Protein AF-A0A117KTV5-F1 (afdb_monomer)

Radius of gyration: 16.37 Å; Cα contacts (8 Å, |Δi|>4): 322; chains: 1; bounding box: 41×37×41 Å

Foldseek 3Di:
DLLVCLLVVHAEEDQLLLVCLPVVVVVSSVVSCVVSVHYYHYFLFQWDDLVVLLVCLVFWPAKEKEKEDALVVVVDWFWPDWDWLSVCCVVPVPQRSNQSSSCVSNVDRHTYTYTHDNDQWIKIWMWIDGPVGIDITIGTFQADPVGNSGGPVRVVSVVLVVCQVPDPDHD

Sequence (171 aa):
YAEKILEAGIDLIVLSTGAFADRDFLSRVMEVCRKKGKRVYIASGAIGGLDAIFSASELIEEVVLTTRKNWRQFGRKGVIFEGSASEAAQKFPKNLNVAATLSIASGKDVKVRLVADEVEENIHEILVRGEFGEMEIRVRNKPMRENPKTSYLAALSVTRILRNLKEGLVV

InterPro domains:
  IPR002811 Aspartate dehydrogenase [PF01958] (77-158)
  IPR022487 L-aspartate dehydrogenase, archaeal [TIGR03855] (1-171)
  IPR036291 NAD(P)-binding domain superfamily [SSF51735] (2-51)

Mean predicted aligned error: 3.04 Å

Secondary struct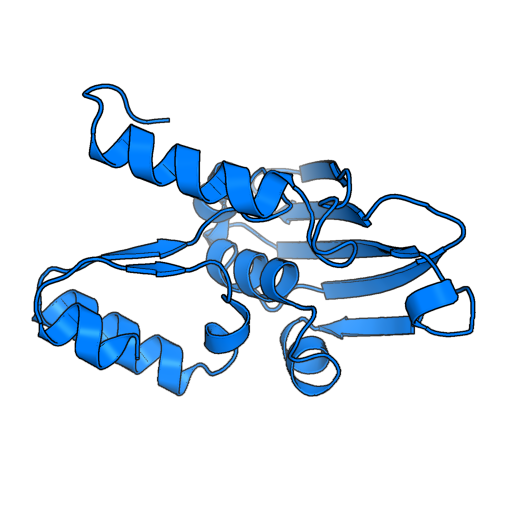ure (DSSP, 8-state):
-HHHHHHTT--EEES-GGGGGSHHHHHHHHHHHHHHT--EEE--TT---HHHHHHTGGGEEEEEEEEEEEGGGTTS-EEEEEEEHHHHHHH-TTS-HHHHHHHHHHSS--EEEEEEES-SSEEEEEEEEETTEEEEEEEEEPBPSS-TTSBHHHHHHHHHHHHHHHSSS--

Nearest PDB structures (foldseek):
  2dc1-assembly1_B  TM=9.974E-01  e=1.850E-31  Archaeoglobus fulgidus
  1j5p-assembly1_A  TM=9.065E-01  e=1.306E-15  Thermotoga maritima
  1vm6-assembly1_C  TM=4.345E-01  e=1.557E-02  Thermotoga maritima

O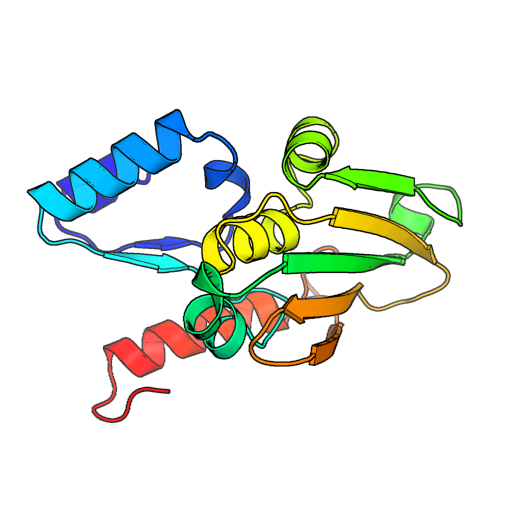rganism: Archaeoglobus fulgidus (NCBI:txid2234)

Solvent-accessible surface area (backbone atoms only — not comparable to full-atom values): 9332 Å² total; per-residue (Å²): 110,67,59,63,44,33,73,73,70,39,68,42,79,41,69,72,34,36,66,51,68,41,60,69,59,39,50,53,44,52,50,50,24,67,77,59,76,36,52,76,44,78,42,61,28,68,52,80,63,58,66,60,40,41,76,42,22,92,44,54,74,46,46,37,40,40,36,39,32,41,16,80,85,70,78,46,72,44,80,74,44,74,50,37,31,69,60,43,40,74,77,38,64,92,76,30,32,67,45,33,47,50,22,63,37,34,72,44,78,27,38,35,35,36,31,23,35,101,40,93,37,48,32,41,36,39,43,38,34,32,85,89,45,75,50,80,46,78,35,80,28,58,47,27,91,94,42,68,88,41,37,43,49,31,63,52,32,48,53,49,53,57,45,38,76,71,46,97,68,76,126

pLDDT: mean 94.96, std 5.09, range [69.06, 98.81]

Structure (mmCIF, N/CA/C/O backbone):
data_AF-A0A117KTV5-F1
#
_entry.id   AF-A0A117KTV5-F1
#
loop_
_atom_site.group_PDB
_atom_site.id
_atom_site.type_symbol
_atom_site.label_atom_id
_atom_site.label_alt_id
_atom_site.label_comp_id
_atom_site.label_asym_id
_atom_site.label_entity_id
_atom_site.label_seq_id
_atom_site.pdbx_PDB_ins_code
_atom_site.Cartn_x
_atom_site.Cartn_y
_atom_site.Cartn_z
_atom_site.occupancy
_atom_site.B_iso_or_equiv
_atom_site.auth_seq_id
_atom_site.auth_comp_id
_atom_site.auth_asym_id
_atom_site.auth_atom_id
_atom_site.pdbx_PDB_model_num
ATOM 1 N N . TYR A 1 1 ? -5.755 18.556 3.575 1.00 92.25 1 TYR A N 1
ATOM 2 C CA . TYR A 1 1 ? -7.202 18.606 3.893 1.00 92.25 1 TYR A CA 1
ATOM 3 C C . TYR A 1 1 ? -7.650 17.581 4.927 1.00 92.25 1 TYR A C 1
ATOM 5 O O . TYR A 1 1 ? -8.700 17.809 5.507 1.00 92.25 1 TYR A O 1
ATOM 13 N N . ALA A 1 2 ? -6.901 16.492 5.169 1.00 96.00 2 ALA A N 1
ATOM 14 C CA . ALA A 1 2 ? -7.344 15.405 6.049 1.00 96.00 2 ALA A CA 1
ATOM 15 C C . ALA A 1 2 ? -7.841 15.889 7.422 1.00 96.00 2 ALA A C 1
ATOM 17 O O . ALA A 1 2 ? -8.974 15.595 7.782 1.00 96.00 2 ALA A O 1
ATOM 18 N N . GLU A 1 3 ? -7.050 16.711 8.118 1.00 96.88 3 GLU A N 1
ATOM 19 C CA . GLU A 1 3 ? -7.406 17.265 9.434 1.00 96.88 3 GLU A CA 1
ATOM 20 C C . GLU A 1 3 ? -8.744 18.022 9.394 1.00 96.88 3 GLU A C 1
ATOM 22 O O . GLU A 1 3 ? -9.653 17.683 10.140 1.00 96.88 3 GLU A O 1
ATOM 27 N N . LYS A 1 4 ? -8.928 18.947 8.440 1.00 97.94 4 LYS A N 1
ATOM 28 C CA . LYS A 1 4 ? -10.179 19.717 8.288 1.00 97.94 4 LYS A CA 1
ATOM 29 C C . LYS A 1 4 ? -11.411 18.834 8.052 1.00 97.94 4 LYS A C 1
ATOM 31 O O . LYS A 1 4 ? -12.476 19.119 8.587 1.00 97.94 4 LYS A O 1
ATOM 36 N N . ILE A 1 5 ? -11.280 17.779 7.243 1.00 98.38 5 ILE A N 1
ATOM 37 C CA . ILE A 1 5 ? -12.384 16.848 6.944 1.00 98.38 5 ILE A CA 1
ATOM 38 C C . ILE A 1 5 ? -12.788 16.086 8.214 1.00 98.38 5 ILE A C 1
ATOM 40 O O . ILE A 1 5 ? -13.969 16.022 8.555 1.00 98.38 5 ILE A O 1
ATOM 44 N N . LEU A 1 6 ? -11.801 15.570 8.948 1.00 98.31 6 LEU A N 1
ATOM 45 C CA . LEU A 1 6 ? -12.024 14.834 10.192 1.00 98.31 6 LEU A CA 1
ATOM 46 C C . LEU A 1 6 ? -12.574 15.746 11.299 1.00 98.31 6 LEU A C 1
ATOM 48 O O . LEU A 1 6 ? -13.464 15.350 12.051 1.00 98.31 6 LEU A O 1
ATOM 52 N N . GLU A 1 7 ? -12.097 16.990 11.382 1.00 97.69 7 GLU A N 1
ATOM 53 C CA . GLU A 1 7 ? -12.596 17.989 12.331 1.00 97.69 7 GLU A CA 1
ATOM 54 C C . GLU A 1 7 ? -14.064 18.347 12.110 1.00 97.69 7 GLU A C 1
ATOM 56 O O . GLU A 1 7 ? -14.780 18.558 13.096 1.00 97.69 7 GLU A O 1
ATOM 61 N N . ALA A 1 8 ? -14.502 18.349 10.848 1.00 98.19 8 ALA A N 1
ATOM 62 C CA . ALA A 1 8 ? -15.894 18.517 10.438 1.00 98.19 8 ALA A CA 1
ATOM 63 C C . ALA A 1 8 ? -16.766 17.274 10.712 1.00 98.19 8 ALA A C 1
ATOM 65 O O . ALA A 1 8 ? -17.956 17.275 10.410 1.00 98.19 8 ALA A O 1
ATOM 66 N N . GLY A 1 9 ? -16.199 16.213 11.293 1.00 97.56 9 GLY A N 1
ATOM 67 C CA . GLY A 1 9 ? -16.932 15.012 11.677 1.00 97.56 9 GLY A CA 1
ATOM 68 C C . GLY A 1 9 ? -17.185 14.036 10.528 1.00 97.56 9 GLY A C 1
ATOM 69 O O . GLY A 1 9 ? -18.091 13.205 10.637 1.00 97.56 9 GLY A O 1
ATOM 70 N N . ILE A 1 10 ? -16.389 14.100 9.460 1.00 98.44 10 ILE A N 1
ATOM 71 C CA . ILE A 1 10 ? -16.519 13.255 8.269 1.00 98.44 10 ILE A CA 1
ATOM 72 C C . ILE A 1 10 ? -15.357 12.254 8.233 1.00 98.44 10 ILE A C 1
ATOM 74 O O . ILE A 1 10 ? -14.197 12.642 8.369 1.00 98.44 10 ILE A O 1
ATOM 78 N N . ASP A 1 11 ? -15.663 10.968 8.055 1.00 98.38 11 ASP A N 1
ATOM 79 C CA . ASP A 1 11 ? -14.641 9.941 7.827 1.00 98.38 11 ASP A CA 1
ATOM 80 C C . ASP A 1 11 ? -13.977 10.116 6.451 1.00 98.38 11 ASP A C 1
ATOM 82 O O . ASP A 1 11 ? -14.587 10.618 5.506 1.00 98.38 11 ASP A O 1
ATOM 86 N N . LEU A 1 12 ? -12.729 9.665 6.307 1.00 98.50 12 LEU A N 1
ATOM 87 C CA . LEU A 1 12 ? -11.939 9.891 5.096 1.00 98.50 12 LEU A CA 1
ATOM 88 C C . LEU A 1 12 ? -11.384 8.588 4.517 1.00 98.50 12 LEU A C 1
ATOM 90 O O . LEU A 1 12 ? -10.687 7.850 5.202 1.00 98.50 12 LEU A O 1
ATOM 94 N N . ILE A 1 13 ? -11.608 8.342 3.226 1.00 98.38 13 ILE A N 1
ATOM 95 C CA . ILE A 1 13 ? -10.913 7.287 2.472 1.00 98.38 13 ILE A CA 1
ATOM 96 C C . ILE A 1 13 ? -9.700 7.902 1.765 1.00 98.38 13 ILE A C 1
ATOM 98 O O . ILE A 1 13 ? -9.831 8.918 1.081 1.00 98.38 13 ILE A O 1
ATOM 102 N N . VAL A 1 14 ? -8.521 7.288 1.897 1.00 96.62 14 VAL A N 1
ATOM 103 C CA . VAL A 1 14 ? -7.265 7.789 1.316 1.00 96.62 14 VAL A CA 1
ATOM 104 C C . VAL A 1 14 ? -6.674 6.784 0.328 1.00 96.62 14 VAL A C 1
ATOM 106 O O . VAL A 1 14 ? -6.382 5.644 0.682 1.00 96.62 14 VAL A O 1
ATOM 109 N N . LEU A 1 15 ? -6.445 7.247 -0.906 1.00 93.88 15 LEU A N 1
ATOM 110 C CA . LEU A 1 15 ? -5.632 6.565 -1.929 1.00 93.88 15 LEU A CA 1
ATOM 111 C C . LEU A 1 15 ? -4.210 7.133 -2.027 1.00 93.88 15 LEU A C 1
ATOM 113 O O . LEU A 1 15 ? -3.265 6.409 -2.330 1.00 93.88 15 LEU A O 1
ATOM 117 N N . SER A 1 16 ? -4.053 8.433 -1.774 1.00 92.19 16 SER A N 1
ATOM 118 C CA . SER A 1 16 ? -2.766 9.137 -1.828 1.00 92.19 16 SER A CA 1
ATOM 119 C C . SER A 1 16 ? -1.987 8.979 -0.522 1.00 92.19 16 SER A C 1
ATOM 121 O O . SER A 1 16 ? -1.651 9.956 0.145 1.00 92.19 16 SER A O 1
ATOM 123 N N . THR A 1 17 ? -1.737 7.733 -0.133 1.00 93.44 17 THR A N 1
ATOM 124 C CA . THR A 1 17 ? -1.089 7.369 1.136 1.00 93.44 17 THR A CA 1
ATOM 125 C C . THR A 1 17 ? 0.372 7.791 1.217 1.00 93.44 17 THR A C 1
ATOM 127 O O . THR A 1 17 ? 0.908 7.859 2.316 1.00 93.44 17 THR A O 1
ATOM 130 N N . GLY A 1 18 ? 1.000 8.169 0.096 1.00 90.44 18 GLY A N 1
ATOM 131 C CA . GLY A 1 18 ? 2.327 8.788 0.094 1.00 90.44 18 GLY A CA 1
ATOM 132 C C . GLY A 1 18 ? 2.419 10.037 0.979 1.00 90.44 18 GLY A C 1
ATOM 133 O O . GLY A 1 18 ? 3.485 10.318 1.513 1.00 90.44 18 GLY A O 1
ATOM 134 N N . ALA A 1 19 ? 1.304 10.740 1.218 1.00 89.75 19 ALA A N 1
ATOM 135 C CA . ALA A 1 19 ? 1.262 11.858 2.161 1.00 89.75 19 ALA A CA 1
ATOM 136 C C . ALA A 1 19 ? 1.607 11.443 3.605 1.00 89.75 19 ALA A C 1
ATOM 138 O O . ALA A 1 19 ? 2.136 12.249 4.357 1.00 89.75 19 ALA A O 1
ATOM 139 N N . PHE A 1 20 ? 1.348 10.189 3.986 1.00 91.25 20 PHE A N 1
ATOM 140 C CA . PHE A 1 20 ? 1.644 9.655 5.319 1.00 91.25 20 PHE A CA 1
ATOM 141 C C . PHE A 1 20 ? 3.086 9.155 5.481 1.00 91.25 20 PHE A C 1
ATOM 143 O O . PHE A 1 20 ? 3.429 8.621 6.534 1.00 91.25 20 PHE A O 1
ATOM 150 N N . ALA A 1 21 ? 3.941 9.337 4.467 1.00 86.38 21 ALA A N 1
ATOM 151 C CA . ALA A 1 21 ? 5.385 9.207 4.647 1.00 86.38 21 ALA A CA 1
ATOM 152 C C . ALA A 1 21 ? 5.933 10.290 5.599 1.00 86.38 21 ALA A C 1
ATOM 154 O O . ALA A 1 21 ? 6.912 10.048 6.302 1.00 86.38 21 ALA A O 1
ATOM 155 N N . ASP A 1 22 ? 5.273 11.453 5.664 1.00 88.50 22 ASP A N 1
ATOM 156 C CA . ASP A 1 22 ? 5.481 12.447 6.716 1.00 88.50 22 ASP A CA 1
ATOM 157 C C . ASP A 1 22 ? 4.866 11.928 8.030 1.00 88.50 22 ASP A C 1
ATOM 159 O O . ASP A 1 22 ? 3.641 11.859 8.196 1.00 88.50 22 ASP A O 1
ATOM 163 N N . ARG A 1 23 ? 5.742 11.529 8.959 1.00 87.12 23 ARG A N 1
ATOM 164 C CA . ARG A 1 23 ? 5.366 10.953 10.257 1.00 87.12 23 ARG A CA 1
ATOM 165 C C . ARG A 1 23 ? 4.702 11.968 11.180 1.00 87.12 23 ARG A C 1
ATOM 167 O O . ARG A 1 23 ? 3.818 11.577 11.945 1.00 87.12 23 ARG A O 1
ATOM 174 N N . ASP A 1 24 ? 5.057 13.245 11.079 1.00 93.06 24 ASP A N 1
ATOM 175 C CA . ASP A 1 24 ? 4.433 14.299 11.876 1.00 93.06 24 ASP A CA 1
ATOM 176 C C . ASP A 1 24 ? 3.009 14.543 11.382 1.00 93.06 24 ASP A C 1
ATOM 178 O O . ASP A 1 24 ? 2.070 14.629 12.176 1.00 93.06 24 ASP A O 1
ATOM 182 N N . PHE A 1 25 ? 2.819 14.588 10.060 1.00 94.06 25 PHE A N 1
ATOM 183 C CA . PHE A 1 25 ? 1.488 14.682 9.468 1.00 94.06 25 PHE A CA 1
ATOM 184 C C . PHE A 1 25 ? 0.614 13.472 9.813 1.00 94.06 25 PHE A C 1
ATOM 186 O O . PHE A 1 25 ? -0.531 13.651 10.232 1.00 94.06 25 PHE A O 1
ATOM 193 N N . LEU A 1 26 ? 1.144 12.250 9.696 1.00 93.62 26 LEU A N 1
ATOM 194 C CA . LEU A 1 26 ? 0.417 11.042 10.090 1.00 93.62 26 LEU A CA 1
ATOM 195 C C . LEU A 1 26 ? 0.016 11.087 11.574 1.00 93.62 26 LEU A C 1
ATOM 197 O O . LEU A 1 26 ? -1.138 10.805 11.902 1.00 93.62 26 LEU A O 1
ATOM 201 N N . SER A 1 27 ? 0.930 11.502 12.455 1.00 95.38 27 SER A N 1
ATOM 202 C CA . SER A 1 27 ? 0.675 11.609 13.897 1.00 95.38 27 SER A CA 1
ATOM 203 C C . SER A 1 27 ? -0.444 12.604 14.213 1.00 95.38 27 SER A C 1
ATOM 205 O O . SER A 1 27 ? -1.364 12.260 14.959 1.00 95.38 27 SER A O 1
ATOM 207 N N . ARG A 1 28 ? -0.436 13.790 13.582 1.00 97.56 28 ARG A N 1
ATOM 208 C CA . ARG A 1 28 ? -1.522 14.780 13.717 1.00 97.56 28 ARG A CA 1
ATOM 209 C C . ARG A 1 28 ? -2.862 14.227 13.240 1.00 97.56 28 ARG A C 1
ATOM 211 O O . ARG A 1 28 ? -3.868 14.349 13.933 1.00 97.56 28 ARG A O 1
ATOM 218 N N . VAL A 1 29 ? -2.891 13.560 12.085 1.00 97.69 29 VAL A N 1
ATOM 219 C CA . VAL A 1 29 ? -4.121 12.951 11.551 1.00 97.69 29 VAL A CA 1
ATOM 220 C C . VAL A 1 29 ? -4.676 11.885 12.501 1.00 97.69 29 VAL A C 1
ATOM 222 O O . VAL A 1 29 ? -5.881 11.869 12.766 1.00 97.69 29 VAL A O 1
ATOM 225 N N . MET A 1 30 ? -3.818 11.027 13.059 1.00 96.81 30 MET A N 1
ATOM 226 C CA . MET A 1 30 ? -4.223 10.019 14.044 1.00 96.81 30 MET A CA 1
ATOM 227 C C . MET A 1 30 ? -4.752 10.648 15.339 1.00 96.81 30 MET A C 1
ATOM 229 O O . MET A 1 30 ? -5.710 10.140 15.922 1.00 96.81 30 MET A O 1
ATOM 233 N N . GLU A 1 31 ? -4.163 11.754 15.791 1.00 97.88 31 GLU A N 1
ATOM 234 C CA . GLU A 1 31 ? -4.645 12.492 16.959 1.00 97.88 31 GLU A CA 1
ATOM 235 C C . GLU A 1 31 ? -6.047 13.070 16.734 1.00 97.88 31 GLU A C 1
ATOM 237 O O . GLU A 1 31 ? -6.934 12.869 17.568 1.00 97.88 31 GLU A O 1
ATOM 242 N N . VAL A 1 32 ? -6.288 13.702 15.580 1.00 98.19 32 VAL A N 1
ATOM 243 C CA . VAL A 1 32 ? -7.620 14.210 15.216 1.00 98.19 32 VAL A CA 1
ATOM 244 C C . VAL A 1 32 ? -8.640 13.069 15.151 1.00 98.19 32 VAL A C 1
ATOM 246 O O . VAL A 1 32 ? -9.744 13.216 15.680 1.00 98.19 32 VAL A O 1
ATOM 249 N N . CYS A 1 33 ? -8.271 11.914 14.582 1.00 98.06 33 CYS A N 1
ATOM 250 C CA . CYS A 1 33 ? -9.127 10.722 14.558 1.00 98.06 33 CYS A CA 1
ATOM 251 C C . CYS A 1 33 ? -9.555 10.300 15.971 1.00 98.06 33 CYS A C 1
ATOM 253 O O . CYS A 1 33 ? -10.752 10.141 16.222 1.00 98.06 33 CYS A O 1
ATOM 255 N N . ARG A 1 34 ? -8.599 10.192 16.910 1.00 97.81 34 ARG A N 1
ATOM 256 C CA . ARG A 1 34 ? -8.878 9.846 18.317 1.00 97.81 34 ARG A CA 1
ATOM 257 C C . ARG A 1 34 ? -9.788 10.876 18.984 1.00 97.81 34 ARG A C 1
ATOM 259 O O . ARG A 1 34 ? -10.772 10.500 19.610 1.00 97.81 34 ARG A O 1
ATOM 266 N N . LYS A 1 35 ? -9.498 12.169 18.815 1.00 98.00 35 LYS A N 1
ATOM 267 C CA . LYS A 1 35 ? -10.258 13.263 19.440 1.00 98.00 35 LYS A CA 1
ATOM 268 C C . LYS A 1 35 ? -11.694 13.370 18.919 1.00 98.00 35 LYS A C 1
ATOM 270 O O . LYS A 1 35 ? -12.589 13.744 19.670 1.00 98.00 35 LYS A O 1
ATOM 275 N N . LYS A 1 36 ? -11.918 13.095 17.631 1.00 97.88 36 LYS A N 1
ATOM 276 C CA . LYS A 1 36 ? -13.222 13.265 16.964 1.00 97.88 36 LYS A CA 1
ATOM 277 C C . LYS A 1 36 ? -14.026 11.969 16.837 1.00 97.88 36 LYS A C 1
ATOM 279 O O . LYS A 1 36 ? -15.165 12.023 16.378 1.00 97.88 36 LYS A O 1
ATOM 284 N N . GLY A 1 37 ? -13.449 10.821 17.202 1.00 97.75 37 GLY A N 1
ATOM 285 C CA . GLY A 1 37 ? -14.057 9.509 16.964 1.00 97.75 37 GLY A CA 1
ATOM 286 C C . GLY A 1 37 ? -14.268 9.229 15.473 1.00 97.75 37 GLY A C 1
ATOM 287 O O . GLY A 1 37 ? -15.275 8.633 15.097 1.00 97.75 37 GLY A O 1
ATOM 288 N N . LYS A 1 38 ? -13.360 9.724 14.622 1.00 98.12 38 LYS A N 1
ATOM 289 C CA . LYS A 1 38 ? -13.422 9.585 13.159 1.00 98.12 38 LYS A CA 1
ATOM 290 C C . LYS A 1 38 ? -12.349 8.649 12.648 1.00 98.12 38 LYS A C 1
ATOM 292 O O . LYS A 1 38 ? -11.361 8.387 13.332 1.00 98.12 38 LYS A O 1
ATOM 297 N N . ARG A 1 39 ? -12.566 8.127 11.447 1.00 98.19 39 ARG A N 1
ATOM 298 C CA . ARG A 1 39 ? -11.726 7.096 10.845 1.00 98.19 39 ARG A CA 1
ATOM 299 C C . ARG A 1 39 ? -11.115 7.577 9.539 1.00 98.19 39 ARG A C 1
ATOM 301 O O . ARG A 1 39 ? -11.761 8.228 8.718 1.00 98.19 39 ARG A O 1
ATOM 308 N N . VAL A 1 40 ? -9.860 7.187 9.345 1.00 98.25 40 VAL A N 1
ATOM 309 C CA . VAL A 1 40 ? -9.187 7.227 8.049 1.00 98.25 40 VAL A CA 1
ATOM 310 C C . VAL A 1 40 ? -9.087 5.798 7.535 1.00 98.25 40 VAL A C 1
ATOM 312 O O . VAL A 1 40 ? -8.444 4.955 8.154 1.00 98.25 40 VAL A O 1
ATOM 315 N N . TYR A 1 41 ? -9.720 5.528 6.400 1.00 98.12 41 TYR A N 1
ATOM 316 C CA . TYR A 1 41 ? -9.652 4.241 5.724 1.00 98.12 41 TYR A CA 1
ATOM 317 C C . TYR A 1 41 ? -8.546 4.271 4.674 1.00 98.12 41 TYR A C 1
ATOM 319 O O . TYR A 1 41 ? -8.580 5.066 3.730 1.00 98.12 41 TYR A O 1
ATOM 327 N N . ILE A 1 42 ? -7.575 3.376 4.822 1.00 97.38 42 ILE A N 1
ATOM 328 C CA . ILE A 1 42 ? -6.510 3.187 3.842 1.00 97.38 42 ILE A CA 1
ATOM 329 C C . ILE A 1 42 ? -7.007 2.231 2.758 1.00 97.38 42 ILE A C 1
ATOM 331 O O . ILE A 1 42 ? -7.300 1.064 3.021 1.00 97.38 42 ILE A O 1
ATOM 335 N N . ALA A 1 43 ? -7.137 2.734 1.533 1.00 97.44 43 ALA A N 1
ATOM 336 C CA . ALA A 1 43 ? -7.509 1.905 0.397 1.00 97.44 43 ALA A CA 1
ATOM 337 C C . ALA A 1 43 ? -6.341 0.996 -0.007 1.00 97.44 43 ALA A C 1
ATOM 339 O O . ALA A 1 43 ? -5.193 1.439 -0.044 1.00 97.44 43 ALA A O 1
ATOM 340 N N . SER A 1 44 ? -6.630 -0.262 -0.361 1.00 97.06 44 SER A N 1
ATOM 341 C CA . SER A 1 44 ? -5.583 -1.203 -0.785 1.00 97.06 44 SER A CA 1
ATOM 342 C C . SER A 1 44 ? -4.909 -0.804 -2.096 1.00 97.06 44 SER A C 1
ATOM 344 O O . SER A 1 44 ? -3.798 -1.237 -2.399 1.00 97.06 44 SER A O 1
ATOM 346 N N . GLY A 1 45 ? -5.546 0.078 -2.867 1.00 96.12 45 GLY A N 1
ATOM 347 C CA . GLY A 1 45 ? -4.957 0.647 -4.061 1.00 96.12 45 GLY A CA 1
ATOM 348 C C . GLY A 1 45 ? -4.710 -0.425 -5.119 1.00 96.12 45 GLY A C 1
ATOM 349 O O . GLY A 1 45 ? -5.604 -1.180 -5.485 1.00 96.12 45 GLY A O 1
ATOM 350 N N . ALA A 1 46 ? -3.491 -0.458 -5.649 1.00 96.00 46 ALA A N 1
ATOM 351 C CA . ALA A 1 46 ? -3.106 -1.339 -6.749 1.00 96.00 46 ALA A CA 1
ATOM 352 C C . ALA A 1 46 ? -2.618 -2.732 -6.298 1.00 96.00 46 ALA A C 1
ATOM 354 O O . ALA A 1 46 ? -2.054 -3.462 -7.116 1.00 96.00 46 ALA A O 1
ATOM 355 N N . ILE A 1 47 ? -2.781 -3.078 -5.017 1.00 97.81 47 ILE A N 1
ATOM 356 C CA . ILE A 1 47 ? -2.264 -4.313 -4.412 1.00 97.81 47 ILE A CA 1
ATOM 357 C C . ILE A 1 47 ? -3.321 -5.023 -3.549 1.00 97.81 47 ILE A C 1
ATOM 359 O O . ILE A 1 47 ? -4.407 -4.491 -3.307 1.00 97.81 47 ILE A O 1
ATOM 363 N N . GLY A 1 48 ? -2.990 -6.233 -3.094 1.00 97.44 48 GLY A N 1
ATOM 364 C CA . GLY A 1 48 ? -3.759 -7.024 -2.127 1.00 97.44 48 GLY A CA 1
ATOM 365 C C . GLY A 1 48 ? -2.902 -7.457 -0.931 1.00 97.44 48 GLY A C 1
ATOM 366 O O . GLY A 1 48 ? -1.721 -7.118 -0.872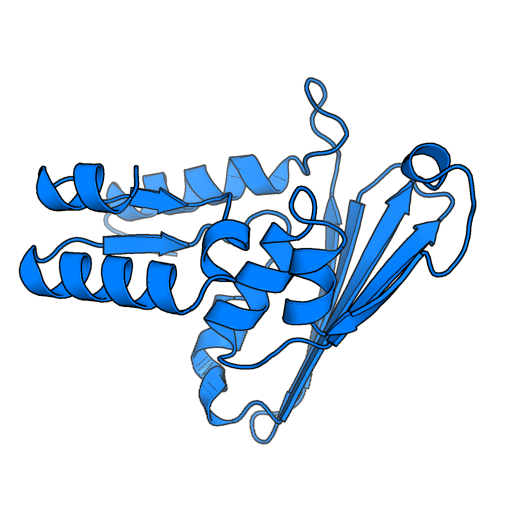 1.00 97.44 48 GLY A O 1
ATOM 367 N N . GLY A 1 49 ? -3.509 -8.192 0.008 1.00 97.81 49 GLY A N 1
ATOM 368 C CA . GLY A 1 49 ? -2.842 -8.794 1.174 1.00 97.81 49 GLY A CA 1
ATOM 369 C C . GLY A 1 49 ? -2.554 -7.867 2.350 1.00 97.81 49 GLY A C 1
ATOM 370 O O . GLY A 1 49 ? -1.835 -8.251 3.267 1.00 97.81 49 GLY A O 1
ATOM 371 N N . LEU A 1 50 ? -3.077 -6.637 2.341 1.00 98.31 50 LEU A N 1
ATOM 372 C CA . LEU A 1 50 ? -2.898 -5.709 3.464 1.00 98.31 50 LEU A CA 1
ATOM 373 C C . LEU A 1 50 ? -3.563 -6.199 4.754 1.00 98.31 50 LEU A C 1
ATOM 375 O O . LEU A 1 50 ? -3.124 -5.827 5.834 1.00 98.31 50 LEU A O 1
ATOM 379 N N . ASP A 1 51 ? -4.600 -7.021 4.632 1.00 98.25 51 ASP A N 1
ATOM 380 C CA . ASP A 1 51 ? -5.243 -7.749 5.724 1.00 98.25 51 ASP A CA 1
ATOM 381 C C . ASP A 1 51 ? -4.251 -8.670 6.447 1.00 98.25 51 ASP A C 1
ATOM 383 O O . ASP A 1 51 ? -4.037 -8.521 7.651 1.00 98.25 51 ASP A O 1
ATOM 387 N N . ALA A 1 52 ? -3.588 -9.561 5.710 1.00 98.44 52 ALA A N 1
ATOM 388 C CA . ALA A 1 52 ? -2.589 -10.475 6.251 1.00 98.44 52 ALA A CA 1
ATOM 389 C C . ALA A 1 52 ? -1.356 -9.722 6.778 1.00 98.44 52 ALA A C 1
ATOM 391 O O . ALA A 1 52 ? -0.887 -10.005 7.878 1.00 98.44 52 ALA A O 1
ATOM 392 N N . ILE A 1 53 ? -0.876 -8.713 6.038 1.00 98.62 53 ILE A N 1
ATOM 393 C CA . ILE A 1 53 ? 0.278 -7.895 6.448 1.00 98.62 53 ILE A CA 1
ATOM 394 C C . ILE A 1 53 ? -0.002 -7.171 7.761 1.00 98.62 53 ILE A C 1
ATOM 396 O O . ILE A 1 53 ? 0.834 -7.193 8.659 1.00 98.62 53 ILE A O 1
ATOM 400 N N . PHE A 1 54 ? -1.166 -6.531 7.885 1.00 98.50 54 PHE A N 1
ATOM 401 C CA . PHE A 1 54 ? -1.515 -5.812 9.105 1.00 98.50 54 PHE A CA 1
ATOM 402 C C . PHE A 1 54 ? -1.711 -6.771 10.285 1.00 98.50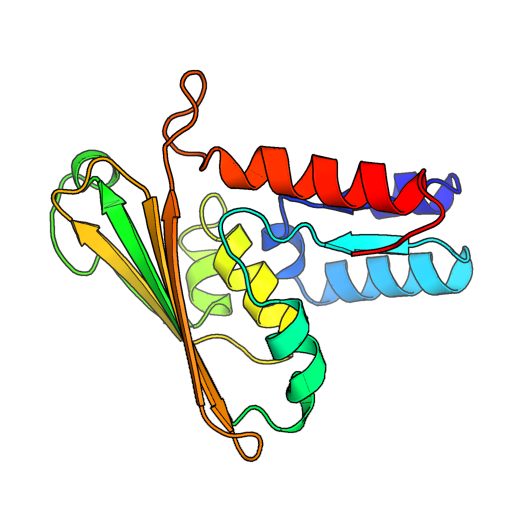 54 PHE A C 1
ATOM 404 O O . PHE A 1 54 ? -1.236 -6.484 11.383 1.00 98.50 54 PHE A O 1
ATOM 411 N N . SER A 1 55 ? -2.318 -7.939 10.041 1.00 98.56 55 SER A N 1
ATOM 412 C CA . SER A 1 55 ? -2.508 -8.992 11.051 1.00 98.56 55 SER A CA 1
ATOM 413 C C . SER A 1 55 ? -1.186 -9.530 11.606 1.00 98.56 55 SER A C 1
ATOM 415 O O . SER A 1 55 ? -1.088 -9.787 12.799 1.00 98.56 55 SER A O 1
ATOM 417 N N . ALA A 1 56 ? -0.167 -9.678 10.756 1.00 98.19 56 ALA A N 1
ATOM 418 C CA . ALA A 1 56 ? 1.145 -10.192 11.141 1.00 98.19 56 ALA A CA 1
ATOM 419 C C . ALA A 1 56 ? 2.169 -9.097 11.499 1.00 98.19 56 ALA A C 1
ATOM 421 O O . ALA A 1 56 ? 3.327 -9.419 11.744 1.00 98.19 56 ALA A O 1
ATOM 422 N N . SER A 1 57 ? 1.778 -7.817 11.516 1.00 98.19 57 SER A N 1
ATOM 423 C CA . SER A 1 57 ? 2.698 -6.665 11.560 1.00 98.19 57 SER A CA 1
ATOM 424 C C . SER A 1 57 ? 3.741 -6.697 12.685 1.00 98.19 57 SER A C 1
ATOM 426 O O . SER A 1 57 ? 4.897 -6.339 12.452 1.00 98.19 57 SER A O 1
ATOM 428 N N . GLU A 1 58 ? 3.374 -7.183 13.873 1.00 98.19 58 GLU A N 1
ATOM 429 C CA . GLU A 1 58 ? 4.288 -7.315 15.019 1.00 98.19 58 GLU A CA 1
ATOM 430 C C . GLU A 1 58 ? 5.358 -8.402 14.817 1.00 98.19 58 GLU A C 1
ATOM 432 O O . GLU A 1 58 ? 6.455 -8.284 15.356 1.00 98.19 58 GLU A O 1
ATOM 437 N N . LEU A 1 59 ? 5.066 -9.413 13.994 1.00 98.31 59 LEU A N 1
ATOM 438 C CA . LEU A 1 59 ? 5.918 -10.575 13.721 1.00 98.31 59 LEU A CA 1
ATOM 439 C C . LEU A 1 59 ? 6.679 -10.471 12.393 1.00 98.31 59 LEU A C 1
ATOM 441 O O . LEU A 1 59 ? 7.406 -11.392 12.029 1.00 98.31 59 LEU A O 1
ATOM 445 N N . ILE A 1 60 ? 6.492 -9.389 11.628 1.00 98.62 60 ILE A N 1
ATOM 446 C CA . ILE A 1 60 ? 7.189 -9.179 10.355 1.00 98.62 60 ILE A CA 1
ATOM 447 C C . ILE A 1 60 ? 8.663 -8.846 10.612 1.00 98.62 60 ILE A C 1
ATOM 449 O O . ILE A 1 60 ? 8.995 -7.901 11.334 1.00 98.62 60 ILE A O 1
ATOM 453 N N . GLU A 1 61 ? 9.548 -9.546 9.913 1.00 98.44 61 GLU A N 1
ATOM 454 C CA . GLU A 1 61 ? 10.989 -9.288 9.875 1.00 98.44 61 GLU A CA 1
ATOM 455 C C . GLU A 1 61 ? 11.390 -8.551 8.590 1.00 98.44 61 GLU A C 1
ATOM 457 O O . GLU A 1 61 ? 12.214 -7.635 8.619 1.00 98.44 61 GLU A O 1
ATOM 462 N N . GLU A 1 62 ? 10.769 -8.896 7.458 1.00 98.25 62 GLU A N 1
ATOM 463 C CA . GLU A 1 62 ? 11.088 -8.328 6.149 1.00 98.25 62 GLU A CA 1
ATOM 464 C C . GLU A 1 62 ? 9.833 -8.075 5.305 1.00 98.25 62 GLU A C 1
ATOM 466 O O . GLU A 1 62 ? 8.937 -8.913 5.213 1.00 98.25 62 GLU A O 1
ATOM 471 N N . VAL A 1 63 ? 9.808 -6.920 4.629 1.00 98.50 63 VAL A N 1
ATOM 472 C CA . VAL A 1 63 ? 8.852 -6.601 3.561 1.00 98.50 63 VAL A CA 1
ATOM 473 C C . VAL A 1 63 ? 9.618 -6.050 2.368 1.00 98.50 63 VAL A C 1
ATOM 475 O O . VAL A 1 63 ? 10.342 -5.057 2.497 1.00 98.50 63 VAL A O 1
ATOM 478 N N . VAL A 1 64 ? 9.423 -6.652 1.198 1.00 98.62 64 VAL A N 1
ATOM 479 C CA . VAL A 1 64 ? 10.009 -6.203 -0.067 1.00 98.62 64 VAL A CA 1
ATOM 480 C C . VAL A 1 64 ? 8.905 -5.944 -1.080 1.00 98.62 64 VAL A C 1
ATOM 482 O O . VAL A 1 64 ? 8.094 -6.817 -1.366 1.00 98.62 64 VAL A O 1
ATOM 485 N N . LEU A 1 65 ? 8.903 -4.750 -1.664 1.00 98.38 65 LEU A N 1
ATOM 486 C CA . LEU A 1 65 ? 8.072 -4.370 -2.797 1.00 98.38 65 LEU A CA 1
ATOM 487 C C . LEU A 1 65 ? 8.939 -4.270 -4.052 1.00 98.38 65 LEU A C 1
ATOM 489 O O . LEU A 1 65 ? 9.762 -3.364 -4.173 1.00 98.38 65 LEU A O 1
ATOM 493 N N . THR A 1 66 ? 8.678 -5.118 -5.040 1.00 98.00 66 THR A N 1
ATOM 494 C CA . THR A 1 66 ? 9.170 -4.927 -6.406 1.00 98.00 66 THR A CA 1
ATOM 495 C C . THR A 1 66 ? 8.042 -4.400 -7.283 1.00 98.00 66 THR A C 1
ATOM 497 O O . THR A 1 66 ? 6.971 -4.988 -7.381 1.00 98.00 66 THR A O 1
ATOM 500 N N . THR A 1 67 ? 8.262 -3.259 -7.930 1.00 96.06 67 THR A N 1
ATOM 501 C CA . THR A 1 67 ? 7.311 -2.668 -8.875 1.00 96.06 67 THR A CA 1
ATOM 502 C C . THR A 1 67 ? 7.921 -2.629 -10.264 1.00 96.06 67 THR A C 1
ATOM 504 O O . THR A 1 67 ? 8.986 -2.043 -10.449 1.00 96.06 67 THR A O 1
ATOM 507 N N . ARG A 1 68 ? 7.222 -3.194 -11.251 1.00 95.62 68 ARG A N 1
ATOM 508 C CA . ARG A 1 68 ? 7.588 -3.114 -12.670 1.00 95.62 68 ARG A CA 1
ATOM 509 C C . ARG A 1 68 ? 6.605 -2.216 -13.400 1.00 95.62 68 ARG A C 1
ATOM 511 O O . ARG A 1 68 ? 5.391 -2.378 -13.266 1.00 95.62 68 ARG A O 1
ATOM 518 N N . LYS A 1 69 ? 7.134 -1.267 -14.162 1.00 92.69 69 LYS A N 1
ATOM 519 C CA . LYS A 1 69 ? 6.354 -0.335 -14.980 1.00 92.69 69 LYS A CA 1
ATOM 520 C C . LYS A 1 69 ? 6.948 -0.239 -16.376 1.00 92.69 69 LYS A C 1
ATOM 522 O O . LYS A 1 69 ? 8.121 -0.548 -16.577 1.00 92.69 69 LYS A O 1
ATOM 527 N N . ASN A 1 70 ? 6.147 0.249 -17.318 1.00 93.00 70 ASN A N 1
ATOM 528 C CA . ASN A 1 70 ? 6.591 0.464 -18.687 1.00 93.00 70 ASN A CA 1
ATOM 529 C C . ASN A 1 70 ? 7.810 1.402 -18.735 1.00 93.00 70 ASN A C 1
ATOM 531 O O . ASN A 1 70 ? 7.780 2.514 -18.199 1.00 93.00 70 ASN A O 1
ATOM 535 N N . TRP A 1 71 ? 8.873 0.970 -19.408 1.00 94.31 71 TRP A N 1
ATOM 536 C CA . TRP A 1 71 ? 10.130 1.711 -19.492 1.00 94.31 71 TRP A CA 1
ATOM 537 C C . TRP A 1 71 ? 10.012 3.088 -20.154 1.00 94.31 71 TRP A C 1
ATOM 539 O O . TRP A 1 71 ? 10.785 3.990 -19.821 1.00 94.31 71 TRP A O 1
ATOM 549 N N . ARG A 1 72 ? 9.023 3.299 -21.037 1.00 91.56 72 ARG A N 1
ATOM 550 C CA . ARG A 1 72 ? 8.808 4.577 -21.741 1.00 91.56 72 ARG A CA 1
ATOM 551 C C . ARG A 1 72 ? 8.551 5.730 -20.766 1.00 91.56 72 ARG A C 1
ATOM 553 O O . ARG A 1 72 ? 8.865 6.871 -21.074 1.00 91.56 72 ARG A O 1
ATOM 560 N N . GLN A 1 73 ? 8.049 5.432 -19.564 1.00 88.00 73 GLN A N 1
ATOM 561 C CA . GLN A 1 73 ? 7.841 6.407 -18.484 1.00 88.00 73 GLN A CA 1
ATOM 562 C C . GLN A 1 73 ? 9.155 6.980 -17.927 1.00 88.00 73 GLN A C 1
ATOM 564 O O . GLN A 1 73 ? 9.147 8.057 -17.334 1.00 88.00 73 GLN A O 1
ATOM 569 N N . PHE A 1 74 ? 10.259 6.246 -18.087 1.00 90.31 74 PHE A N 1
ATOM 570 C CA . PHE A 1 74 ? 11.575 6.561 -17.528 1.00 90.31 74 PHE A CA 1
ATOM 571 C C . PHE A 1 74 ? 12.636 6.833 -18.602 1.00 90.31 74 PHE A C 1
ATOM 573 O O . PHE A 1 74 ? 13.747 7.228 -18.263 1.00 90.31 74 PHE A O 1
ATOM 580 N N . GLY A 1 75 ? 12.331 6.581 -19.880 1.00 94.69 75 GLY A N 1
ATOM 581 C CA . GLY A 1 75 ? 13.266 6.743 -21.000 1.00 94.69 75 GLY A CA 1
ATOM 582 C C . GLY A 1 75 ? 14.384 5.694 -21.064 1.00 94.69 75 GLY A C 1
ATOM 583 O O . GLY A 1 75 ? 15.232 5.768 -21.946 1.00 94.69 75 GLY A O 1
ATOM 584 N N . ARG A 1 76 ? 14.398 4.710 -20.155 1.00 95.56 76 ARG A N 1
ATOM 585 C CA . ARG A 1 76 ? 15.380 3.614 -20.107 1.00 95.56 76 ARG A CA 1
ATOM 586 C C . ARG A 1 76 ? 14.791 2.371 -19.445 1.00 95.56 76 ARG A C 1
ATOM 588 O O . ARG A 1 76 ? 13.864 2.493 -18.649 1.00 95.56 76 ARG A O 1
ATOM 595 N N . LYS A 1 77 ? 15.359 1.198 -19.738 1.00 97.62 77 LYS A N 1
ATOM 596 C CA . LYS A 1 77 ? 15.064 -0.077 -19.057 1.00 97.62 77 LYS A CA 1
ATOM 597 C C . LYS A 1 77 ? 16.017 -0.317 -17.882 1.00 97.62 77 LYS A C 1
ATOM 599 O O . LYS A 1 77 ? 17.091 0.279 -17.826 1.00 97.62 77 LYS A O 1
ATOM 604 N N . GLY A 1 78 ? 15.639 -1.222 -16.983 1.00 97.50 78 GLY A N 1
ATOM 605 C CA . GLY A 1 78 ? 16.454 -1.676 -15.855 1.00 97.50 78 GLY A CA 1
ATOM 606 C C . GLY A 1 78 ? 15.983 -1.143 -14.502 1.00 97.50 78 GLY A C 1
ATOM 607 O O . GLY A 1 78 ? 14.889 -0.591 -14.372 1.00 97.50 78 GLY A O 1
ATOM 608 N N . VAL A 1 79 ? 16.810 -1.334 -13.472 1.00 97.38 79 VAL A N 1
ATOM 609 C CA . VAL A 1 79 ? 16.520 -0.848 -12.116 1.00 97.38 79 VAL A CA 1
ATOM 610 C C . VAL A 1 79 ? 16.597 0.678 -12.105 1.00 97.38 79 VAL A C 1
ATOM 612 O O . VAL A 1 79 ? 17.635 1.276 -12.383 1.00 97.38 79 VAL A O 1
ATOM 615 N N . ILE A 1 80 ? 15.468 1.315 -11.806 1.00 95.50 80 ILE A N 1
ATOM 616 C CA . ILE A 1 80 ? 15.350 2.771 -11.691 1.00 95.50 80 ILE A CA 1
ATOM 617 C C . ILE A 1 80 ? 15.692 3.227 -10.277 1.00 95.50 80 ILE A C 1
ATOM 619 O O . ILE A 1 80 ? 16.288 4.289 -10.106 1.00 95.50 80 ILE A O 1
ATOM 623 N N . PHE A 1 81 ? 15.304 2.434 -9.280 1.00 95.50 81 PHE A N 1
ATOM 624 C CA . PHE A 1 81 ? 15.541 2.721 -7.875 1.00 95.50 81 PHE A CA 1
ATOM 625 C C . PHE A 1 81 ? 15.582 1.432 -7.057 1.00 95.50 81 PHE A C 1
ATOM 627 O O . PHE A 1 81 ? 14.806 0.509 -7.307 1.00 95.50 81 PHE A O 1
ATOM 634 N N . GLU A 1 82 ? 16.449 1.426 -6.053 1.00 97.00 82 GLU A N 1
ATOM 635 C CA . GLU A 1 82 ? 16.514 0.426 -5.000 1.00 97.00 82 GLU A CA 1
ATOM 636 C C . GLU A 1 82 ? 16.890 1.134 -3.695 1.00 97.00 82 GLU A C 1
ATOM 638 O O . GLU A 1 82 ? 17.802 1.963 -3.692 1.00 97.00 82 GLU A O 1
ATOM 643 N N . GLY A 1 83 ? 16.140 0.874 -2.627 1.00 96.38 83 GLY A N 1
ATOM 644 C CA . GLY A 1 83 ? 16.278 1.564 -1.344 1.00 96.38 83 GLY A CA 1
ATOM 645 C C . GLY A 1 83 ? 15.052 1.349 -0.463 1.00 96.38 83 GLY A C 1
ATOM 646 O O . GLY A 1 83 ? 14.260 0.439 -0.713 1.00 96.38 83 GLY A O 1
ATOM 647 N N . SER A 1 84 ? 14.869 2.172 0.561 1.00 96.06 84 SER A N 1
ATOM 648 C CA . SER A 1 84 ? 13.698 2.088 1.440 1.00 96.06 84 SER A CA 1
ATOM 649 C C . SER A 1 84 ? 12.482 2.845 0.888 1.00 96.06 84 SER A C 1
ATOM 651 O O . SER A 1 84 ? 12.583 3.650 -0.045 1.00 96.06 84 SER A O 1
ATOM 653 N N . ALA A 1 85 ? 11.302 2.612 1.463 1.00 93.75 85 ALA A N 1
ATOM 654 C CA . ALA A 1 85 ? 10.087 3.339 1.115 1.00 93.75 85 ALA A CA 1
ATOM 655 C C . ALA A 1 85 ? 10.183 4.822 1.498 1.00 93.75 85 ALA A C 1
ATOM 657 O O . ALA A 1 85 ? 9.691 5.671 0.749 1.00 93.75 85 ALA A O 1
ATOM 658 N N . SER A 1 86 ? 10.846 5.143 2.612 1.00 90.31 86 SER A N 1
ATOM 659 C CA . SER A 1 86 ? 11.110 6.525 3.024 1.00 90.31 86 SER A CA 1
ATOM 660 C C . SER A 1 86 ? 12.015 7.273 2.033 1.00 90.31 86 SER A C 1
ATOM 662 O O . SER A 1 86 ? 11.678 8.382 1.612 1.00 90.31 86 SER A O 1
ATOM 664 N N . GLU A 1 87 ? 13.104 6.655 1.568 1.00 92.31 87 GLU A N 1
ATOM 665 C CA . GLU A 1 87 ? 13.981 7.218 0.530 1.00 92.31 87 GLU A CA 1
ATOM 666 C C . GLU A 1 87 ? 13.261 7.353 -0.810 1.00 92.31 87 GLU A C 1
ATOM 668 O O . GLU A 1 87 ? 13.387 8.363 -1.514 1.00 92.31 87 GLU A O 1
ATOM 673 N N . ALA A 1 88 ? 12.480 6.331 -1.167 1.00 90.75 88 ALA A N 1
ATOM 674 C CA . ALA A 1 88 ? 11.681 6.354 -2.370 1.00 90.75 88 ALA A CA 1
ATOM 675 C C . ALA A 1 88 ? 10.738 7.566 -2.324 1.00 90.75 88 ALA A C 1
ATOM 677 O O . ALA A 1 88 ? 10.661 8.299 -3.311 1.00 90.75 88 ALA A O 1
ATOM 678 N N . ALA A 1 89 ? 10.041 7.802 -1.201 1.00 86.00 89 ALA A N 1
ATOM 679 C CA . ALA A 1 89 ? 9.029 8.855 -1.070 1.00 86.00 89 ALA A CA 1
ATOM 680 C C . ALA A 1 89 ? 9.595 10.250 -1.372 1.00 86.00 89 ALA A C 1
ATOM 682 O O . ALA A 1 89 ? 8.914 11.065 -1.995 1.00 86.00 89 ALA A O 1
ATOM 683 N N . GLN A 1 90 ? 10.860 10.486 -1.016 1.00 85.25 90 GLN A N 1
ATOM 684 C CA . GLN A 1 90 ? 11.574 11.725 -1.323 1.00 85.25 90 GLN A CA 1
ATOM 685 C C . GLN A 1 90 ? 11.900 11.851 -2.820 1.00 85.25 90 GLN A C 1
ATOM 687 O O . GLN A 1 90 ? 11.732 12.921 -3.403 1.00 85.25 90 GLN A O 1
ATOM 692 N N . LYS A 1 91 ? 12.330 10.760 -3.469 1.00 86.62 91 LYS A N 1
ATOM 693 C CA . LYS A 1 91 ? 12.735 10.760 -4.889 1.00 86.62 91 LYS A CA 1
ATOM 694 C C . LYS A 1 91 ? 11.559 10.683 -5.867 1.00 86.62 91 LYS A C 1
ATOM 696 O O . LYS A 1 91 ? 11.627 11.246 -6.958 1.00 86.62 91 LYS A O 1
ATOM 701 N N . PHE A 1 92 ? 10.475 9.997 -5.502 1.00 83.31 92 PHE A N 1
ATOM 702 C CA . PHE A 1 92 ? 9.317 9.750 -6.369 1.00 83.31 92 PHE A CA 1
ATOM 703 C C . PHE A 1 92 ? 7.974 10.044 -5.676 1.00 83.31 92 PHE A C 1
ATOM 705 O O . PHE A 1 92 ? 7.088 9.181 -5.654 1.00 83.31 92 PHE A O 1
ATOM 712 N N . PRO A 1 93 ? 7.750 11.278 -5.187 1.00 70.62 93 PRO A N 1
ATOM 713 C CA . PRO A 1 93 ? 6.599 11.621 -4.341 1.00 70.62 93 PRO A CA 1
ATOM 714 C C . PRO A 1 93 ? 5.233 11.331 -4.985 1.00 70.62 93 PRO A C 1
ATOM 716 O O . PRO A 1 93 ? 4.252 11.077 -4.294 1.00 70.62 93 PRO A O 1
ATOM 719 N N . LYS A 1 94 ? 5.152 11.312 -6.322 1.00 69.06 94 LYS A N 1
ATOM 720 C CA . LYS A 1 94 ? 3.906 11.048 -7.066 1.00 69.06 94 LYS A CA 1
ATOM 721 C C . LYS A 1 94 ? 3.630 9.562 -7.351 1.00 69.06 94 LYS A C 1
ATOM 723 O O . LYS A 1 94 ? 2.577 9.254 -7.896 1.00 69.06 94 LYS A O 1
ATOM 728 N N . ASN A 1 95 ? 4.551 8.642 -7.041 1.00 73.12 95 ASN A N 1
ATOM 729 C CA . ASN A 1 95 ? 4.508 7.253 -7.534 1.00 73.12 95 ASN A CA 1
ATOM 730 C C . ASN A 1 95 ? 4.508 6.168 -6.443 1.00 73.12 95 ASN A C 1
ATOM 732 O O . ASN A 1 95 ? 4.605 4.989 -6.783 1.00 73.12 95 ASN A O 1
ATOM 736 N N . LEU A 1 96 ? 4.398 6.532 -5.162 1.00 78.25 96 LEU A N 1
ATOM 737 C CA . LEU A 1 96 ? 4.747 5.633 -4.051 1.00 78.25 96 LEU A CA 1
ATOM 738 C C . LEU A 1 96 ? 3.639 5.345 -3.049 1.00 78.25 96 LEU A C 1
ATOM 740 O O . LEU A 1 96 ? 3.907 4.865 -1.952 1.00 78.25 96 LEU A O 1
ATOM 744 N N . ASN A 1 97 ? 2.384 5.543 -3.443 1.00 91.88 97 ASN A N 1
ATOM 745 C CA . ASN A 1 97 ? 1.256 5.171 -2.591 1.00 91.88 97 ASN A CA 1
ATOM 746 C C . ASN A 1 97 ? 1.309 3.684 -2.199 1.00 91.88 97 ASN A C 1
ATOM 748 O O . ASN A 1 97 ? 1.039 3.347 -1.057 1.00 91.88 97 ASN A O 1
ATOM 752 N N . VAL A 1 98 ? 1.733 2.783 -3.092 1.00 94.94 98 VAL A N 1
ATOM 753 C CA . VAL A 1 98 ? 1.854 1.351 -2.754 1.00 94.94 98 VAL A CA 1
ATOM 754 C C . VAL A 1 98 ? 2.899 1.117 -1.657 1.00 94.94 98 VAL A C 1
ATOM 756 O O . VAL A 1 98 ? 2.597 0.452 -0.672 1.00 94.94 98 VAL A O 1
ATOM 759 N N . ALA A 1 99 ? 4.088 1.714 -1.783 1.00 95.62 99 ALA A N 1
ATOM 760 C CA . ALA A 1 99 ? 5.145 1.593 -0.780 1.00 95.62 99 ALA A CA 1
ATOM 761 C C . ALA A 1 99 ? 4.711 2.182 0.570 1.00 95.62 99 ALA A C 1
ATOM 763 O O . ALA A 1 99 ? 4.811 1.510 1.588 1.00 95.62 99 ALA A O 1
ATOM 764 N N . ALA A 1 100 ? 4.138 3.390 0.567 1.00 94.38 100 ALA A N 1
ATOM 765 C CA . ALA A 1 100 ? 3.641 4.028 1.783 1.00 94.38 100 ALA A CA 1
ATOM 766 C C . ALA A 1 100 ? 2.526 3.208 2.452 1.00 94.38 100 ALA A C 1
ATOM 768 O O . ALA A 1 100 ? 2.528 3.039 3.666 1.00 94.38 100 ALA A O 1
ATOM 769 N N . THR A 1 101 ? 1.606 2.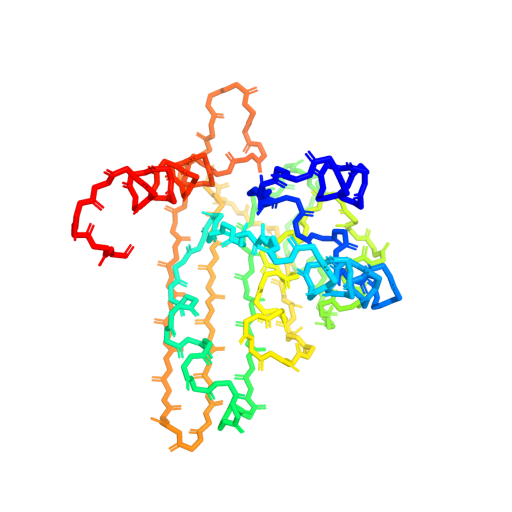646 1.666 1.00 96.56 101 THR A N 1
ATOM 770 C CA . THR A 1 101 ? 0.532 1.779 2.174 1.00 96.56 101 THR A CA 1
ATOM 771 C C . THR A 1 101 ? 1.090 0.531 2.853 1.00 96.56 101 THR A C 1
ATOM 773 O O . THR A 1 101 ? 0.640 0.178 3.940 1.00 96.56 101 THR A O 1
ATOM 776 N N . LEU A 1 102 ? 2.097 -0.109 2.252 1.00 97.50 102 LEU A N 1
ATOM 777 C CA . LEU A 1 102 ? 2.766 -1.265 2.849 1.00 97.50 102 LEU A CA 1
ATOM 778 C C . LEU A 1 102 ? 3.534 -0.890 4.119 1.00 97.50 102 LEU A C 1
ATOM 780 O O . LEU A 1 102 ? 3.474 -1.635 5.094 1.00 97.50 102 LEU A O 1
ATOM 784 N N . SER A 1 103 ? 4.200 0.267 4.151 1.00 96.19 103 SER A N 1
ATOM 785 C CA . SER A 1 103 ? 4.885 0.745 5.359 1.00 96.19 103 SER A CA 1
ATOM 786 C C . SER A 1 103 ? 3.912 1.048 6.499 1.00 96.19 103 SER A C 1
ATOM 788 O O . SER A 1 103 ? 4.222 0.791 7.659 1.00 96.19 103 SER A O 1
ATOM 790 N N . ILE A 1 104 ? 2.719 1.565 6.186 1.00 95.44 104 ILE A N 1
ATOM 791 C CA . ILE A 1 104 ? 1.653 1.770 7.176 1.00 95.44 104 ILE A CA 1
ATOM 792 C C . ILE A 1 104 ? 1.148 0.422 7.699 1.00 95.44 104 ILE A C 1
ATOM 794 O O . ILE A 1 104 ? 1.061 0.247 8.909 1.00 95.44 104 ILE A O 1
ATOM 798 N N . ALA A 1 105 ? 0.831 -0.525 6.810 1.00 97.38 105 ALA A N 1
ATOM 799 C CA . ALA A 1 105 ? 0.255 -1.812 7.197 1.00 97.38 105 ALA A CA 1
ATOM 800 C C . ALA A 1 105 ? 1.244 -2.706 7.961 1.00 97.38 105 ALA A C 1
ATOM 802 O O . ALA A 1 105 ? 0.861 -3.377 8.906 1.00 97.38 105 ALA A O 1
ATOM 803 N N . SER A 1 106 ? 2.516 -2.722 7.568 1.00 97.81 106 SER A N 1
ATOM 804 C CA . SER A 1 106 ? 3.531 -3.564 8.216 1.00 97.81 106 SER A CA 1
ATOM 805 C C . SER A 1 106 ? 4.179 -2.923 9.443 1.00 97.81 106 SER A C 1
ATOM 807 O O . SER A 1 106 ? 4.854 -3.609 10.200 1.00 97.81 106 SER A O 1
ATOM 809 N N . GLY A 1 107 ? 4.066 -1.600 9.605 1.00 95.94 107 GLY A N 1
ATOM 810 C CA . GLY A 1 107 ? 4.847 -0.851 10.592 1.00 95.94 107 GLY A CA 1
ATOM 811 C C . GLY A 1 107 ? 6.352 -0.771 10.284 1.00 95.94 107 GLY A C 1
ATOM 812 O O . GLY A 1 107 ? 7.108 -0.254 11.104 1.00 95.94 107 GLY A O 1
ATOM 813 N N . LYS A 1 108 ? 6.810 -1.250 9.118 1.00 95.69 108 LYS A N 1
ATOM 814 C CA . LYS A 1 108 ? 8.226 -1.268 8.709 1.00 95.69 108 LYS A CA 1
ATOM 815 C C . LYS A 1 108 ? 8.528 -0.208 7.651 1.00 95.69 108 LYS A C 1
ATOM 817 O O . LYS A 1 108 ? 7.635 0.284 6.963 1.00 95.69 108 LYS A O 1
ATOM 822 N N . ASP A 1 109 ? 9.807 0.120 7.478 1.00 95.00 109 ASP A N 1
ATOM 823 C CA . ASP A 1 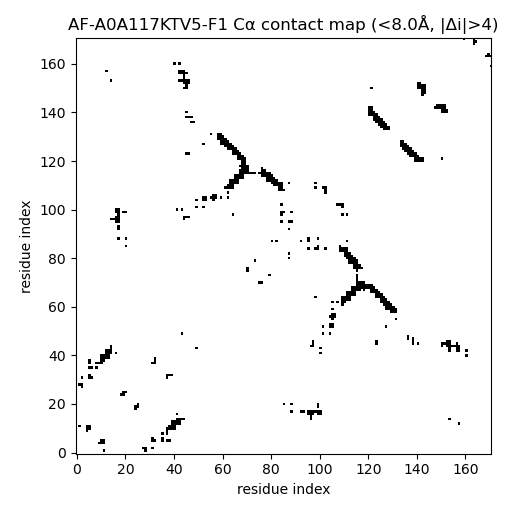109 ? 10.264 0.847 6.291 1.00 95.00 109 ASP A CA 1
ATOM 824 C C . ASP A 1 109 ? 10.569 -0.156 5.170 1.00 95.00 109 ASP A C 1
ATOM 826 O O . ASP A 1 109 ? 11.621 -0.791 5.140 1.00 95.00 109 ASP A O 1
ATOM 830 N N . VAL A 1 110 ? 9.582 -0.364 4.299 1.00 97.00 110 VAL A N 1
ATOM 831 C CA . VAL A 1 110 ? 9.582 -1.412 3.270 1.00 97.00 110 VAL A CA 1
ATOM 832 C C . VAL A 1 110 ? 10.768 -1.252 2.318 1.00 97.00 110 VAL A C 1
ATOM 834 O O . VAL A 1 110 ? 11.042 -0.149 1.848 1.00 97.00 110 VAL A O 1
ATOM 837 N N . LYS A 1 111 ? 11.436 -2.354 1.959 1.00 98.12 111 LYS A N 1
ATOM 838 C CA . LYS A 1 111 ? 12.451 -2.350 0.895 1.00 98.12 111 LYS A CA 1
ATOM 839 C C . LYS A 1 111 ? 11.753 -2.217 -0.455 1.00 98.12 111 LYS A C 1
ATOM 841 O O . LYS A 1 111 ? 10.856 -2.993 -0.768 1.00 98.12 111 LYS A O 1
ATOM 846 N N . VAL A 1 112 ? 12.151 -1.252 -1.272 1.00 97.44 112 VAL A N 1
ATOM 847 C CA . VAL A 1 112 ? 11.517 -0.941 -2.556 1.00 97.44 112 VAL A CA 1
ATOM 848 C C . VAL A 1 112 ? 12.511 -1.125 -3.693 1.00 97.44 112 VAL A C 1
ATOM 850 O O . VAL A 1 112 ? 13.586 -0.532 -3.697 1.00 97.44 112 VAL A O 1
ATOM 853 N N . ARG A 1 113 ? 12.099 -1.876 -4.715 1.00 97.38 113 ARG A N 1
ATOM 854 C CA . ARG A 1 113 ? 12.783 -1.991 -6.003 1.00 97.38 113 ARG A CA 1
ATOM 855 C C . ARG A 1 113 ? 11.844 -1.552 -7.122 1.00 97.38 113 ARG A C 1
ATOM 857 O O . ARG A 1 113 ? 10.808 -2.171 -7.359 1.00 97.38 113 ARG A O 1
ATOM 864 N N . LEU A 1 114 ? 12.198 -0.485 -7.829 1.00 95.69 114 LEU A N 1
ATOM 865 C CA . LEU A 1 114 ? 11.460 0.009 -8.991 1.00 95.69 114 LEU A CA 1
ATOM 866 C C . LEU A 1 114 ? 12.211 -0.358 -10.268 1.00 95.69 114 LEU A C 1
ATOM 868 O O . LEU A 1 114 ? 13.355 0.050 -10.464 1.00 95.69 114 LEU A O 1
ATOM 872 N N . VAL A 1 115 ? 11.543 -1.084 -11.156 1.00 96.50 115 VAL A N 1
ATOM 873 C CA . VAL A 1 115 ? 12.105 -1.580 -12.412 1.00 96.50 115 VAL A CA 1
ATOM 874 C C . VAL A 1 115 ? 11.315 -1.017 -13.588 1.00 96.50 115 VAL A C 1
ATOM 876 O O . VAL A 1 115 ? 10.086 -1.100 -13.642 1.00 96.50 115 VAL A O 1
ATOM 879 N N . ALA A 1 116 ? 12.039 -0.445 -14.542 1.00 95.56 116 ALA A N 1
ATOM 880 C CA . ALA A 1 116 ? 11.530 -0.079 -15.850 1.00 95.56 116 ALA A CA 1
ATOM 881 C C . ALA A 1 116 ? 11.706 -1.262 -16.804 1.00 95.56 116 ALA A C 1
ATOM 883 O O . ALA A 1 116 ? 12.831 -1.683 -17.076 1.00 95.56 116 ALA A O 1
ATOM 884 N N . ASP A 1 117 ? 10.600 -1.797 -17.304 1.00 94.8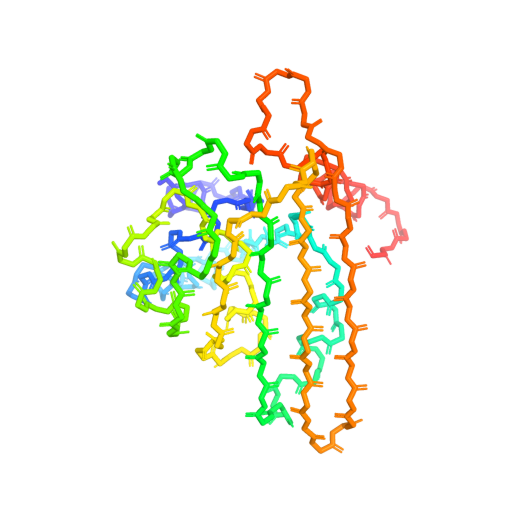1 117 ASP A N 1
ATOM 885 C CA . ASP A 1 117 ? 10.563 -3.061 -18.038 1.00 94.81 117 ASP A CA 1
ATOM 886 C C . ASP A 1 117 ? 9.722 -2.941 -19.325 1.00 94.81 117 ASP A C 1
ATOM 888 O O . ASP A 1 117 ? 8.986 -1.966 -19.516 1.00 94.81 117 ASP A O 1
ATOM 892 N N . GLU A 1 118 ? 9.821 -3.920 -20.228 1.00 95.25 118 GLU A N 1
ATOM 893 C CA . GLU A 1 118 ? 8.966 -4.021 -21.426 1.00 95.25 118 GLU A CA 1
ATOM 894 C C . GLU A 1 118 ? 7.606 -4.633 -21.057 1.00 95.25 118 GLU A C 1
ATOM 896 O O . GLU A 1 118 ? 7.275 -5.760 -21.415 1.00 95.25 118 GLU A O 1
ATOM 901 N N . VAL A 1 119 ? 6.827 -3.881 -20.276 1.00 91.44 119 VAL A N 1
ATOM 902 C CA . VAL A 1 119 ? 5.496 -4.278 -19.802 1.00 91.44 119 VAL A CA 1
ATOM 903 C C . VAL A 1 119 ? 4.469 -3.197 -20.109 1.00 91.44 119 VAL A C 1
ATOM 905 O O . VAL A 1 119 ? 4.733 -2.012 -19.928 1.00 91.44 119 VAL A O 1
ATOM 908 N N . GLU A 1 120 ? 3.277 -3.593 -20.540 1.00 88.06 120 GLU A N 1
ATOM 909 C CA . GLU A 1 120 ? 2.151 -2.667 -20.758 1.00 88.06 120 GLU A CA 1
ATOM 910 C C . GLU A 1 120 ? 1.335 -2.422 -19.471 1.00 88.06 120 GLU A C 1
ATOM 912 O O . GLU A 1 120 ? 0.567 -1.468 -19.368 1.00 88.06 120 GLU A O 1
ATOM 917 N N . GLU A 1 121 ? 1.531 -3.263 -18.455 1.00 91.69 121 GLU A N 1
ATOM 918 C CA . GLU A 1 121 ? 0.800 -3.261 -17.186 1.00 91.69 121 GLU A CA 1
ATOM 919 C C . GLU A 1 121 ? 1.711 -2.875 -16.016 1.00 91.69 121 GLU A C 1
ATOM 921 O O . GLU A 1 121 ? 2.912 -3.153 -16.028 1.00 91.69 121 GLU A O 1
ATOM 926 N N . ASN A 1 122 ? 1.134 -2.284 -14.966 1.00 91.94 122 ASN A N 1
ATOM 927 C CA . ASN A 1 122 ? 1.855 -2.069 -13.711 1.00 91.94 122 ASN A CA 1
ATOM 928 C C . ASN A 1 122 ? 1.820 -3.364 -12.895 1.00 91.94 122 ASN A C 1
ATOM 930 O O . ASN A 1 122 ? 0.741 -3.838 -12.527 1.00 91.94 122 ASN A O 1
ATOM 934 N N . ILE A 1 123 ? 2.986 -3.923 -12.586 1.00 96.50 123 ILE A N 1
ATOM 935 C CA . ILE A 1 123 ? 3.100 -5.153 -11.800 1.00 96.50 123 ILE A CA 1
ATOM 936 C C . ILE A 1 123 ? 3.669 -4.806 -10.428 1.00 96.50 123 ILE A C 1
ATOM 938 O O . ILE A 1 123 ? 4.687 -4.121 -10.337 1.00 96.50 123 ILE A O 1
ATOM 942 N N . HIS A 1 124 ? 3.020 -5.292 -9.374 1.00 97.50 124 HIS A N 1
ATOM 943 C CA . HIS A 1 124 ? 3.501 -5.201 -8.000 1.00 97.50 124 HIS A CA 1
ATOM 944 C C . HIS A 1 124 ? 3.710 -6.608 -7.450 1.00 97.50 124 HIS A C 1
ATOM 946 O O . HIS A 1 124 ? 2.794 -7.428 -7.469 1.00 97.50 124 HIS A O 1
ATOM 952 N N . GLU A 1 125 ? 4.922 -6.870 -6.988 1.00 98.56 125 GLU A N 1
ATOM 953 C CA . GLU A 1 125 ? 5.362 -8.109 -6.358 1.00 98.56 125 GLU A CA 1
ATOM 954 C C . GLU A 1 125 ? 5.728 -7.764 -4.911 1.00 98.56 125 GLU A C 1
ATOM 956 O O . GLU A 1 125 ? 6.533 -6.859 -4.682 1.00 98.56 125 GLU A O 1
ATOM 961 N N . ILE A 1 126 ? 5.094 -8.421 -3.944 1.00 98.75 126 ILE A N 1
ATOM 962 C CA . ILE A 1 126 ? 5.290 -8.187 -2.513 1.00 98.75 126 ILE A CA 1
ATOM 963 C C . ILE A 1 126 ? 5.743 -9.499 -1.894 1.00 98.75 126 ILE A C 1
ATOM 965 O O . ILE A 1 126 ? 5.068 -10.513 -2.054 1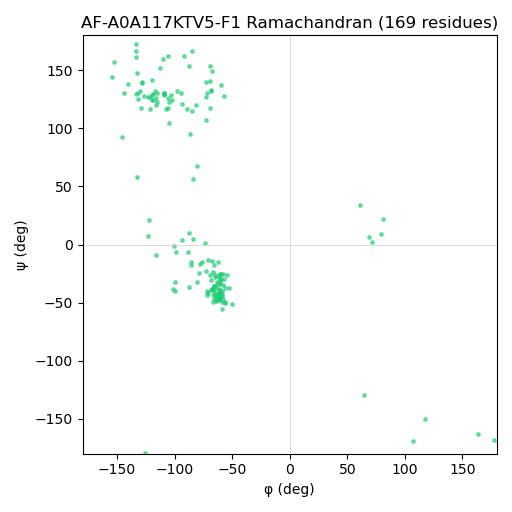.00 98.75 126 ILE A O 1
ATOM 969 N N . LEU A 1 127 ? 6.860 -9.451 -1.184 1.00 98.81 127 LEU A N 1
ATOM 970 C CA . LEU A 1 127 ? 7.376 -10.542 -0.371 1.00 98.81 127 LEU A CA 1
ATOM 971 C C . LEU A 1 127 ? 7.359 -10.097 1.089 1.00 98.81 127 LEU A C 1
ATOM 973 O O . LEU A 1 127 ? 7.837 -9.004 1.402 1.00 98.81 127 LEU A O 1
ATOM 977 N N . VAL A 1 128 ? 6.811 -10.933 1.964 1.00 98.75 128 VAL A N 1
ATOM 978 C CA . VAL A 1 128 ? 6.732 -10.685 3.406 1.00 98.75 128 VAL A CA 1
ATOM 979 C C . VAL A 1 128 ? 7.218 -11.922 4.140 1.00 98.75 128 VAL A C 1
ATOM 981 O O . VAL A 1 128 ? 6.756 -13.021 3.843 1.00 98.75 128 VAL A O 1
ATOM 984 N N . ARG A 1 129 ? 8.127 -11.739 5.097 1.00 98.69 129 ARG A N 1
ATOM 985 C CA . ARG A 1 129 ? 8.669 -12.812 5.937 1.00 98.69 129 ARG A CA 1
ATOM 986 C C . ARG A 1 129 ? 8.669 -12.411 7.402 1.00 98.69 129 ARG A C 1
ATOM 988 O O . ARG A 1 129 ? 8.864 -11.236 7.725 1.00 98.69 129 ARG A O 1
ATOM 995 N N . GLY A 1 130 ? 8.478 -13.392 8.269 1.00 98.38 130 GLY A N 1
ATOM 996 C CA . GLY A 1 130 ? 8.606 -13.247 9.710 1.00 98.38 130 GLY A CA 1
ATOM 997 C C . GLY A 1 130 ? 8.262 -14.540 10.439 1.00 98.38 130 GLY A C 1
ATOM 998 O O . GLY A 1 130 ? 8.084 -15.582 9.810 1.00 98.38 130 GLY A O 1
ATOM 999 N N . GLU A 1 131 ? 8.098 -14.473 11.758 1.00 98.12 131 GLU A N 1
ATOM 1000 C CA . GLU A 1 131 ? 7.787 -15.655 12.584 1.00 98.12 131 GLU A CA 1
ATOM 1001 C C . GLU A 1 131 ? 6.461 -16.330 12.188 1.00 98.12 131 GLU A C 1
ATOM 1003 O O . GLU A 1 131 ? 6.279 -17.531 12.377 1.00 98.12 131 GLU A O 1
ATOM 1008 N N . PHE A 1 132 ? 5.540 -15.571 11.586 1.00 98.00 132 PHE A N 1
ATOM 1009 C CA . PHE A 1 132 ? 4.266 -16.079 11.070 1.00 98.00 132 PHE A CA 1
ATOM 1010 C C . PHE A 1 132 ? 4.414 -16.959 9.811 1.00 98.00 132 PHE A C 1
ATOM 1012 O O . PHE A 1 132 ? 3.450 -17.614 9.411 1.00 98.00 132 PHE A O 1
ATOM 1019 N N . GLY A 1 133 ? 5.584 -16.949 9.164 1.00 98.25 133 GLY A N 1
ATOM 1020 C CA . GLY A 1 133 ? 5.863 -17.625 7.901 1.00 98.25 133 GLY A CA 1
ATOM 1021 C C . GLY A 1 133 ? 6.230 -16.661 6.770 1.00 98.25 133 GLY A C 1
ATOM 1022 O O . GLY A 1 133 ? 6.813 -15.596 6.981 1.00 98.25 133 GLY A O 1
ATOM 1023 N N . GLU A 1 134 ? 5.901 -17.058 5.541 1.00 98.44 134 GLU A N 1
ATOM 1024 C CA . GLU A 1 134 ? 6.222 -16.318 4.320 1.00 98.44 134 GLU A CA 1
ATOM 1025 C C . GLU A 1 134 ? 4.972 -16.122 3.461 1.00 98.44 134 GLU A C 1
ATOM 1027 O O . GLU A 1 134 ? 4.139 -17.020 3.324 1.00 98.44 134 GLU A O 1
ATOM 1032 N N . MET A 1 135 ? 4.842 -14.933 2.876 1.00 98.56 135 MET A N 1
ATOM 1033 C CA . MET A 1 135 ? 3.762 -14.590 1.963 1.00 98.56 135 MET A CA 1
ATOM 1034 C C . MET A 1 135 ? 4.309 -13.885 0.724 1.00 98.56 135 MET A C 1
ATOM 1036 O O . MET A 1 135 ? 5.015 -12.879 0.820 1.00 98.56 135 MET A O 1
ATOM 1040 N N . GLU A 1 136 ? 3.900 -14.378 -0.443 1.00 98.69 136 GLU A N 1
ATOM 1041 C CA . GLU A 1 136 ? 4.187 -13.775 -1.740 1.00 98.69 136 GLU A CA 1
ATOM 1042 C C . GLU A 1 136 ? 2.897 -13.346 -2.437 1.00 98.69 136 GLU A C 1
ATOM 1044 O O . GLU A 1 136 ? 1.935 -14.107 -2.550 1.00 98.69 136 GLU A O 1
ATOM 1049 N N . ILE A 1 137 ? 2.877 -12.115 -2.944 1.00 98.69 137 ILE A N 1
ATOM 1050 C CA . ILE A 1 137 ? 1.738 -11.551 -3.666 1.00 98.69 137 ILE A CA 1
ATOM 1051 C C . ILE A 1 137 ? 2.229 -10.957 -4.970 1.00 98.69 137 ILE A C 1
ATOM 1053 O O . ILE A 1 137 ? 3.156 -10.151 -4.991 1.00 98.69 137 ILE A O 1
ATOM 1057 N N . ARG A 1 138 ? 1.544 -11.284 -6.065 1.00 98.50 138 ARG A N 1
ATOM 1058 C CA . ARG A 1 138 ? 1.806 -10.699 -7.377 1.00 98.50 138 ARG A CA 1
ATOM 1059 C C . ARG A 1 138 ? 0.523 -10.174 -7.996 1.00 98.50 138 ARG A C 1
ATOM 1061 O O . ARG A 1 138 ? -0.382 -10.939 -8.309 1.00 98.50 138 ARG A O 1
ATOM 1068 N N . VAL A 1 139 ? 0.466 -8.864 -8.223 1.00 98.12 139 VAL A N 1
ATOM 1069 C CA . VAL A 1 139 ? -0.674 -8.195 -8.858 1.00 98.12 139 VAL A CA 1
ATOM 1070 C C . VAL A 1 139 ? -0.237 -7.579 -10.177 1.00 98.12 139 VAL A C 1
ATOM 1072 O O . VAL A 1 139 ? 0.630 -6.708 -10.216 1.00 98.12 139 VAL A O 1
ATOM 1075 N N . ARG A 1 140 ? -0.867 -8.017 -11.267 1.00 97.31 140 ARG A N 1
ATOM 1076 C CA . ARG A 1 140 ? -0.675 -7.500 -12.624 1.00 97.31 140 ARG A CA 1
ATOM 1077 C C . ARG A 1 140 ? -1.875 -6.628 -12.985 1.00 97.31 140 ARG A C 1
ATOM 1079 O O . ARG A 1 140 ? -2.972 -7.133 -13.206 1.00 97.31 140 ARG A O 1
ATOM 1086 N N . ASN A 1 141 ? -1.683 -5.312 -12.975 1.00 95.12 141 ASN A N 1
ATOM 1087 C CA . ASN A 1 141 ? -2.774 -4.355 -13.102 1.00 95.12 141 ASN A CA 1
ATOM 1088 C C . ASN A 1 141 ? -2.932 -3.825 -14.521 1.00 95.12 141 ASN A C 1
ATOM 1090 O O . ASN A 1 141 ? -1.996 -3.257 -15.089 1.00 95.12 141 ASN A O 1
ATOM 1094 N N . LYS A 1 142 ? -4.175 -3.839 -15.007 1.00 94.44 142 LYS A N 1
ATOM 1095 C CA . LYS A 1 142 ? -4.547 -3.059 -16.186 1.00 94.44 142 LYS A CA 1
ATOM 1096 C C . LYS A 1 142 ? -4.513 -1.557 -15.868 1.00 94.44 142 LYS A C 1
ATOM 1098 O O . LYS A 1 142 ? -5.066 -1.145 -14.837 1.00 94.44 142 LYS A O 1
ATOM 1103 N N . PRO A 1 143 ? -3.899 -0.735 -16.732 1.00 90.38 143 PRO A N 1
ATOM 1104 C CA . PRO A 1 143 ? -3.956 0.714 -16.603 1.00 90.38 143 PRO A CA 1
ATOM 1105 C C . PRO A 1 143 ? -5.380 1.233 -16.850 1.00 90.38 143 PRO A C 1
ATOM 1107 O O . PRO A 1 143 ? -6.142 0.661 -17.632 1.00 90.38 143 PRO A O 1
ATOM 1110 N N . MET A 1 144 ? -5.749 2.338 -16.201 1.00 89.88 144 MET A N 1
ATOM 1111 C CA . MET A 1 144 ? -6.984 3.051 -16.530 1.00 89.88 144 MET A CA 1
ATOM 1112 C C . MET A 1 144 ? -6.867 3.713 -17.906 1.00 89.88 144 MET A C 1
ATOM 1114 O O . MET A 1 144 ? -5.833 4.298 -18.225 1.00 89.88 144 MET A O 1
ATOM 1118 N N . ARG A 1 145 ? -7.951 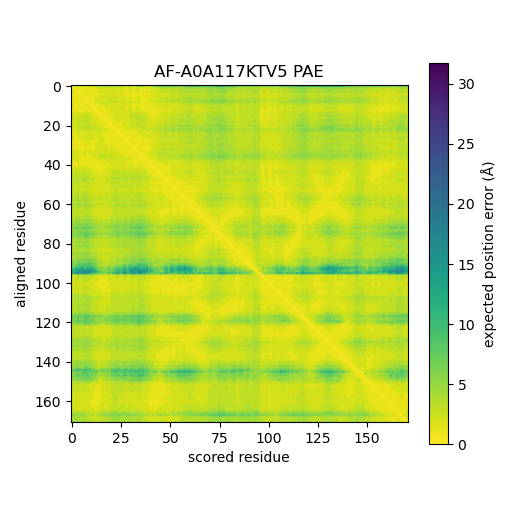3.688 -18.694 1.00 87.12 145 ARG A N 1
ATOM 1119 C CA . ARG A 1 145 ? -7.992 4.329 -20.024 1.00 87.12 145 ARG A CA 1
ATOM 1120 C C . ARG A 1 145 ? -7.703 5.833 -19.959 1.00 87.12 145 ARG A C 1
ATOM 1122 O O . ARG A 1 145 ? -6.947 6.339 -20.775 1.00 87.12 145 ARG A O 1
ATOM 1129 N N . GLU A 1 146 ? -8.271 6.523 -18.972 1.00 90.19 146 GLU A N 1
ATOM 1130 C CA . GLU A 1 146 ? -8.133 7.980 -18.800 1.00 90.19 146 GLU A CA 1
ATOM 1131 C C . GLU A 1 146 ? -6.797 8.394 -18.166 1.00 90.19 146 GLU A C 1
ATOM 1133 O O . GLU A 1 146 ? -6.334 9.516 -18.353 1.00 90.19 146 GLU A O 1
ATOM 1138 N N . ASN A 1 147 ? -6.156 7.495 -17.413 1.00 84.75 147 ASN A N 1
ATOM 1139 C CA . ASN A 1 147 ? -4.860 7.743 -16.790 1.00 84.75 147 ASN A CA 1
ATOM 1140 C C . ASN A 1 147 ? -4.023 6.455 -16.759 1.00 84.75 147 ASN A C 1
ATOM 1142 O O . ASN A 1 147 ? -4.077 5.710 -15.774 1.00 84.75 147 ASN A O 1
ATOM 1146 N N . PRO A 1 148 ? -3.187 6.217 -17.788 1.00 84.06 148 PRO A N 1
ATOM 1147 C CA . PRO A 1 148 ? -2.387 5.000 -17.885 1.00 84.06 148 PRO A CA 1
ATOM 1148 C C . PRO A 1 148 ? -1.373 4.794 -16.751 1.00 84.06 148 PRO A C 1
ATOM 1150 O O . PRO A 1 148 ? -0.857 3.694 -16.569 1.00 84.06 148 PRO A O 1
ATOM 1153 N N . LYS A 1 149 ? -1.078 5.836 -15.961 1.00 81.19 149 LYS A N 1
ATOM 1154 C CA . LYS A 1 149 ? -0.187 5.731 -14.795 1.00 81.19 149 LYS A CA 1
ATOM 1155 C C . LYS A 1 149 ? -0.881 5.110 -13.580 1.00 81.19 149 LYS A C 1
ATOM 1157 O O . LYS A 1 149 ? -0.189 4.659 -12.667 1.00 81.19 149 LYS A O 1
ATOM 1162 N N . THR A 1 150 ? -2.214 5.069 -13.572 1.00 86.00 150 THR A N 1
ATOM 1163 C CA . THR A 1 150 ? -3.023 4.540 -12.471 1.00 86.00 150 THR A CA 1
ATOM 1164 C C . THR A 1 150 ? -3.561 3.158 -12.812 1.00 86.00 150 THR A C 1
ATOM 1166 O O . THR A 1 150 ? -4.197 2.948 -13.843 1.00 86.00 150 THR A O 1
ATOM 1169 N N . SER A 1 151 ? -3.336 2.210 -11.907 1.00 91.06 151 SER A N 1
ATOM 1170 C CA . SER A 1 151 ? -3.920 0.871 -11.967 1.00 91.06 151 SER A CA 1
ATOM 1171 C C . SER A 1 151 ? -5.427 0.930 -11.730 1.00 91.06 151 SER A C 1
ATOM 1173 O O . SER A 1 151 ? -5.865 1.525 -10.747 1.00 91.06 151 SER A O 1
ATOM 1175 N N . TYR A 1 152 ? -6.228 0.266 -12.565 1.00 94.88 152 TYR A N 1
ATOM 1176 C CA . TYR A 1 152 ? -7.689 0.286 -12.426 1.00 94.88 152 TYR A CA 1
ATOM 1177 C C . TYR A 1 152 ? -8.171 -0.285 -11.081 1.00 94.88 152 TYR A C 1
ATOM 1179 O O . TYR A 1 152 ? -9.115 0.236 -10.486 1.00 94.88 152 TYR A O 1
ATOM 1187 N N . LEU A 1 153 ? -7.449 -1.271 -10.534 1.00 96.88 153 LEU A N 1
ATOM 1188 C CA . LEU A 1 153 ? -7.708 -1.826 -9.203 1.00 96.88 153 LEU A CA 1
ATOM 1189 C C . LEU A 1 153 ? -7.671 -0.764 -8.092 1.00 96.88 153 LEU A C 1
ATOM 1191 O O . LEU A 1 153 ? -8.428 -0.872 -7.133 1.00 96.88 153 LEU A O 1
ATOM 1195 N N . ALA A 1 154 ? -6.878 0.304 -8.246 1.00 95.38 154 ALA A N 1
ATOM 1196 C CA . ALA A 1 154 ? -6.834 1.379 -7.261 1.00 95.38 154 ALA A CA 1
ATOM 1197 C C . ALA A 1 154 ? -8.196 2.069 -7.106 1.00 95.38 154 ALA A C 1
ATOM 1199 O O . ALA A 1 154 ? -8.634 2.300 -5.981 1.00 95.38 154 ALA A O 1
ATOM 1200 N N . ALA A 1 155 ? -8.912 2.310 -8.206 1.00 95.44 155 ALA A N 1
ATOM 1201 C CA . ALA A 1 155 ? -10.272 2.841 -8.151 1.00 95.44 155 ALA A CA 1
ATOM 1202 C C . ALA A 1 155 ? -11.243 1.827 -7.519 1.00 95.44 155 ALA A C 1
ATOM 1204 O O . ALA A 1 155 ? -12.031 2.178 -6.640 1.00 95.44 155 ALA A O 1
ATOM 1205 N N . LEU A 1 156 ? -11.141 0.550 -7.904 1.00 97.62 156 LEU A N 1
ATOM 1206 C CA . LEU A 1 156 ? -11.999 -0.513 -7.367 1.00 97.62 156 LEU A CA 1
ATOM 1207 C C . LEU A 1 156 ? -11.797 -0.732 -5.859 1.00 97.62 156 LEU A C 1
ATOM 1209 O O . LEU A 1 156 ? -12.763 -1.017 -5.152 1.00 97.62 156 LEU A O 1
ATOM 1213 N N . SER A 1 157 ? -10.587 -0.522 -5.335 1.00 98.00 157 SER A N 1
ATOM 1214 C CA . SER A 1 157 ? -10.295 -0.656 -3.902 1.00 98.00 157 SER A CA 1
ATOM 1215 C C . SER A 1 157 ? -11.123 0.294 -3.022 1.00 98.00 157 SER A C 1
ATOM 1217 O O . SER A 1 157 ? -11.479 -0.059 -1.897 1.00 98.00 157 SER A O 1
ATOM 1219 N N . VAL A 1 158 ? -11.507 1.462 -3.550 1.00 98.19 158 VAL A N 1
ATOM 1220 C CA . VAL A 1 158 ? -12.407 2.406 -2.869 1.00 98.19 158 VAL A CA 1
ATOM 1221 C C . VAL A 1 158 ? -13.834 1.872 -2.848 1.00 98.19 158 VAL A C 1
ATOM 1223 O O . VAL A 1 158 ? -14.507 1.960 -1.824 1.00 98.19 158 VAL A O 1
ATOM 1226 N N . THR A 1 159 ? -14.290 1.254 -3.943 1.00 98.12 159 THR A N 1
ATOM 1227 C CA . THR A 1 159 ? -15.639 0.668 -4.009 1.00 98.12 159 THR A CA 1
ATOM 1228 C C . THR A 1 159 ? -15.837 -0.432 -2.968 1.00 98.12 159 THR A C 1
ATOM 1230 O O . THR A 1 159 ? -16.918 -0.522 -2.394 1.00 98.12 159 THR A O 1
ATOM 1233 N N . ARG A 1 160 ? -14.789 -1.210 -2.650 1.00 98.31 160 ARG A N 1
ATOM 1234 C CA . ARG A 1 160 ? -14.814 -2.195 -1.555 1.00 98.31 160 ARG A CA 1
ATOM 1235 C C . ARG A 1 160 ? -15.128 -1.527 -0.217 1.00 98.31 160 ARG A C 1
ATOM 1237 O O . ARG A 1 160 ? -16.033 -1.967 0.479 1.00 98.31 160 ARG A O 1
ATOM 1244 N N . ILE A 1 161 ? -14.421 -0.445 0.115 1.00 98.38 161 ILE A N 1
ATOM 1245 C CA . ILE A 1 161 ? -14.635 0.281 1.376 1.00 98.38 161 ILE A CA 1
ATOM 1246 C C . ILE A 1 161 ? -16.052 0.855 1.424 1.00 98.38 161 ILE A C 1
ATOM 1248 O O . ILE A 1 161 ? -16.745 0.677 2.418 1.00 98.38 161 ILE A O 1
ATOM 1252 N N . LEU A 1 162 ? -16.510 1.492 0.343 1.00 98.56 162 LEU A N 1
ATOM 1253 C CA . LEU A 1 162 ? -17.863 2.052 0.279 1.00 98.56 162 LEU A CA 1
ATOM 1254 C C . LEU A 1 162 ? -18.948 0.979 0.443 1.00 98.56 162 LEU A C 1
ATOM 1256 O O . LEU A 1 162 ? -19.941 1.224 1.121 1.00 98.56 162 LEU A O 1
ATOM 1260 N N . ARG A 1 163 ? -18.752 -0.212 -0.136 1.00 98.31 163 ARG A N 1
ATOM 1261 C CA . ARG A 1 163 ? -19.649 -1.356 0.070 1.00 98.31 163 ARG A CA 1
ATOM 1262 C C . ARG A 1 163 ? -19.634 -1.804 1.529 1.00 98.31 163 ARG A C 1
ATOM 1264 O O . ARG A 1 163 ? -20.694 -1.875 2.126 1.00 98.31 163 ARG A O 1
ATOM 1271 N N . ASN A 1 164 ? -18.467 -1.994 2.139 1.00 98.25 164 ASN A N 1
ATOM 1272 C CA . ASN A 1 164 ? -18.373 -2.391 3.550 1.00 98.25 164 ASN A CA 1
ATOM 1273 C C . ASN A 1 164 ? -18.992 -1.381 4.523 1.00 98.25 164 ASN A C 1
ATOM 1275 O O . ASN A 1 164 ? -19.474 -1.769 5.578 1.00 98.25 164 ASN A O 1
ATOM 1279 N N . LEU A 1 165 ? -18.971 -0.088 4.191 1.00 97.88 165 LEU A N 1
ATOM 1280 C CA . LEU A 1 165 ? -19.629 0.943 4.997 1.00 97.88 165 LEU A CA 1
ATOM 1281 C C . LEU A 1 165 ? -21.159 0.901 4.890 1.00 97.88 165 LEU A C 1
ATOM 1283 O O . LEU A 1 165 ? -21.839 1.432 5.764 1.00 97.88 165 LEU A O 1
ATOM 1287 N N . LYS A 1 166 ? -21.696 0.322 3.812 1.00 98.06 166 LYS A N 1
ATOM 1288 C CA . LYS A 1 166 ? -23.133 0.269 3.524 1.00 98.06 166 LYS A CA 1
ATOM 1289 C C . LYS A 1 166 ? -23.765 -1.072 3.903 1.00 98.06 166 LYS A C 1
ATOM 1291 O O . LYS A 1 166 ? -24.908 -1.101 4.347 1.00 98.06 166 LYS A O 1
ATOM 1296 N N . GLU A 1 167 ? -23.060 -2.166 3.653 1.00 97.44 167 GLU A N 1
ATOM 1297 C CA . GLU A 1 167 ? -23.579 -3.527 3.766 1.00 97.44 167 GLU A CA 1
ATOM 1298 C C . GLU A 1 167 ? -23.422 -4.085 5.192 1.00 97.44 167 GLU A C 1
ATOM 1300 O O . GLU A 1 167 ? -22.515 -3.707 5.929 1.00 97.44 167 GLU A O 1
ATOM 1305 N N . GLY A 1 168 ? -24.291 -5.027 5.581 1.00 96.44 168 GLY A N 1
ATOM 1306 C CA . GLY A 1 168 ? -24.202 -5.711 6.883 1.00 96.44 168 GLY A CA 1
ATOM 1307 C C . GLY A 1 168 ? -23.105 -6.783 6.963 1.00 96.44 168 GLY A C 1
ATOM 1308 O O . GLY A 1 168 ? -22.748 -7.219 8.054 1.00 96.44 168 GLY A O 1
ATOM 1309 N N . LEU A 1 169 ? -22.567 -7.201 5.812 1.00 97.12 169 LEU A N 1
ATOM 1310 C CA . LEU A 1 169 ? -21.437 -8.121 5.693 1.00 97.12 169 LEU A CA 1
ATOM 1311 C C . LEU A 1 169 ? -20.186 -7.336 5.286 1.00 97.12 169 LEU A C 1
ATOM 1313 O O . LEU A 1 169 ? -20.196 -6.648 4.265 1.00 97.12 169 LEU A O 1
ATOM 1317 N N . VAL A 1 170 ? -19.107 -7.480 6.057 1.00 97.44 170 VAL A N 1
ATOM 1318 C CA . VAL A 1 170 ? -17.844 -6.758 5.851 1.00 97.44 170 VAL A CA 1
ATOM 1319 C C . VAL A 1 170 ? -16.773 -7.716 5.343 1.00 97.44 170 VAL A C 1
ATOM 1321 O O . VAL A 1 170 ? -16.547 -8.760 5.954 1.00 97.44 170 VAL A O 1
ATOM 1324 N N . VAL A 1 171 ? -16.117 -7.334 4.241 1.00 92.88 171 VAL A N 1
ATOM 1325 C CA . VAL A 1 171 ? -14.998 -8.072 3.623 1.00 92.88 171 VAL A CA 1
ATOM 1326 C C . VAL A 1 171 ? -13.751 -7.203 3.525 1.00 92.88 171 VAL A C 1
ATOM 1328 O O . VAL A 1 171 ? -13.733 -6.225 2.734 1.00 92.88 171 VAL A O 1
#